Protein AF-A0A661XXZ1-F1 (afdb_monomer)

Nearest PDB structures (foldseek):
  4x8w-assembly1_D  TM=4.629E-01  e=2.782E+00  Drosophila melanogaster
  6w6e-assembly1_I  TM=5.449E-01  e=8.998E+00  Mycobacterium tuberculosis

Solvent-accessible surface area (backbone atoms only — not comparable to full-atom values): 5249 Å² total; per-residue (Å²): 128,93,76,88,77,83,48,72,67,57,52,53,52,52,54,51,47,53,51,35,47,62,54,13,75,82,35,69,68,36,39,58,52,33,51,54,51,51,54,52,50,53,51,50,50,50,51,52,51,48,51,68,71,61,58,70,73,50,60,52,71,48,75,51,66,71,100,68,80,60,99,85,57,93,74,76,72,47,77,47,72,43,66,80,121

Structure (mmCIF, N/CA/C/O backbone):
data_AF-A0A661XXZ1-F1
#
_entry.id   AF-A0A661XXZ1-F1
#
loop_
_atom_site.group_PDB
_atom_site.id
_atom_site.type_symbol
_atom_site.label_atom_id
_atom_site.label_alt_id
_atom_site.label_comp_id
_atom_site.label_asym_id
_atom_site.label_entity_id
_atom_site.label_seq_id
_atom_site.pdbx_PDB_ins_code
_atom_site.Cartn_x
_atom_sit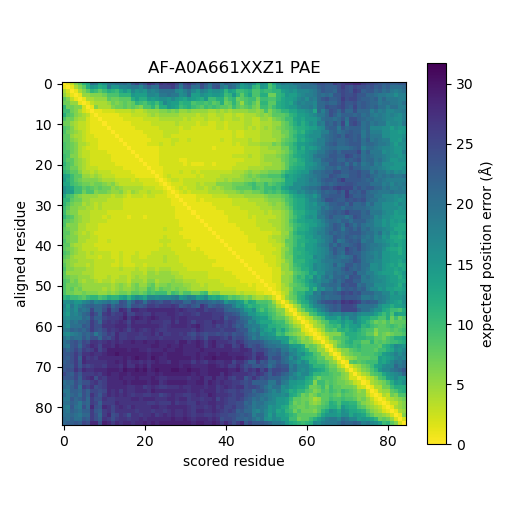e.Cartn_y
_atom_site.Cartn_z
_atom_site.occupancy
_atom_site.B_iso_or_equiv
_atom_site.auth_seq_id
_atom_site.auth_comp_id
_atom_site.auth_asym_id
_atom_site.auth_atom_id
_atom_site.pdbx_PDB_model_num
ATOM 1 N N . MET A 1 1 ? 8.179 6.095 -21.049 1.00 47.84 1 MET A N 1
ATOM 2 C CA . MET A 1 1 ? 8.324 6.727 -19.720 1.00 47.84 1 MET A CA 1
ATOM 3 C C . MET A 1 1 ? 8.176 5.621 -18.679 1.00 47.84 1 MET A C 1
ATOM 5 O O . MET A 1 1 ? 7.624 4.592 -19.046 1.00 47.84 1 MET A O 1
ATOM 9 N N . PRO A 1 2 ? 8.766 5.702 -17.474 1.00 51.69 2 PRO A N 1
ATOM 10 C CA . PRO A 1 2 ? 8.413 4.757 -16.417 1.00 51.69 2 PRO A CA 1
ATOM 11 C C . PRO A 1 2 ? 6.963 5.037 -16.012 1.00 51.69 2 PRO A C 1
ATOM 13 O O . PRO A 1 2 ? 6.671 6.100 -15.469 1.00 51.69 2 PRO A O 1
ATOM 16 N N . ASP A 1 3 ? 6.064 4.121 -16.354 1.00 59.59 3 ASP A N 1
ATOM 17 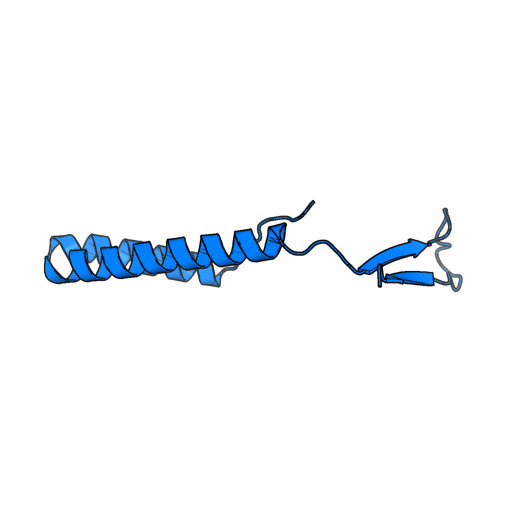C CA . ASP A 1 3 ? 4.658 4.213 -15.976 1.00 59.59 3 ASP A CA 1
ATOM 18 C C . ASP A 1 3 ? 4.486 3.597 -14.582 1.00 59.59 3 ASP A C 1
ATOM 20 O O . ASP A 1 3 ? 5.043 2.537 -14.282 1.00 59.59 3 ASP A O 1
ATOM 24 N N . ILE A 1 4 ? 3.746 4.283 -13.710 1.00 60.53 4 ILE A N 1
ATOM 25 C CA . ILE A 1 4 ? 3.463 3.813 -12.352 1.00 60.53 4 ILE A CA 1
ATOM 26 C C . ILE A 1 4 ? 2.275 2.854 -12.431 1.00 60.53 4 ILE A C 1
ATOM 28 O O . ILE A 1 4 ? 1.135 3.278 -12.614 1.00 60.53 4 ILE A O 1
ATOM 32 N N . TYR A 1 5 ? 2.540 1.558 -12.283 1.00 67.94 5 TYR A N 1
ATOM 33 C CA . TYR A 1 5 ? 1.500 0.534 -12.233 1.00 67.94 5 TYR A CA 1
ATOM 34 C C . TYR A 1 5 ? 1.141 0.229 -10.777 1.00 67.94 5 TYR A C 1
ATOM 36 O O . TYR A 1 5 ? 1.838 -0.528 -10.100 1.00 67.94 5 TYR A O 1
ATOM 44 N N . LEU A 1 6 ? 0.026 0.784 -10.289 1.00 70.25 6 LEU A N 1
ATOM 45 C CA . LEU A 1 6 ? -0.576 0.291 -9.049 1.00 70.25 6 LEU A CA 1
ATOM 46 C C . LEU A 1 6 ? -1.148 -1.104 -9.319 1.00 70.25 6 LEU A C 1
ATOM 48 O O . LEU A 1 6 ? -2.154 -1.263 -10.007 1.00 70.25 6 LEU A O 1
ATOM 52 N N . THR A 1 7 ? -0.480 -2.124 -8.791 1.00 79.25 7 THR A N 1
ATOM 53 C CA . THR A 1 7 ? -0.946 -3.512 -8.896 1.00 79.25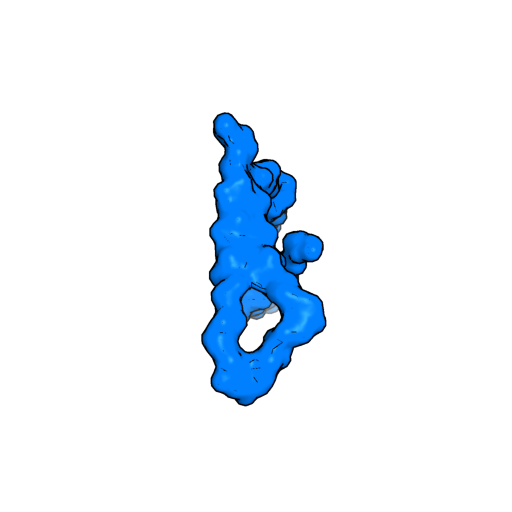 7 THR A CA 1
ATOM 54 C C . THR A 1 7 ? -2.201 -3.697 -8.037 1.00 79.25 7 THR A C 1
ATOM 56 O O . THR A 1 7 ? -2.357 -3.026 -7.018 1.00 79.25 7 THR A O 1
ATOM 59 N N . GLU A 1 8 ? -3.060 -4.665 -8.366 1.00 86.38 8 GLU A N 1
ATOM 60 C CA . GLU A 1 8 ? -4.242 -5.035 -7.562 1.00 86.38 8 GLU A CA 1
ATOM 61 C C . GLU A 1 8 ? -3.921 -5.211 -6.065 1.00 86.38 8 GLU A C 1
ATOM 63 O O . GLU A 1 8 ? -4.704 -4.846 -5.193 1.00 86.38 8 GLU A O 1
ATOM 68 N N . ARG A 1 9 ? -2.711 -5.691 -5.753 1.00 84.06 9 ARG A N 1
ATOM 69 C CA . ARG A 1 9 ? -2.186 -5.819 -4.385 1.00 84.06 9 ARG A CA 1
ATOM 70 C C . ARG A 1 9 ? -2.157 -4.491 -3.625 1.00 84.06 9 ARG A C 1
ATOM 72 O O . ARG A 1 9 ? -2.542 -4.461 -2.461 1.00 84.06 9 ARG A O 1
ATOM 79 N N . ALA A 1 10 ? -1.740 -3.402 -4.273 1.00 85.94 10 ALA A N 1
ATOM 80 C CA . ALA A 1 10 ? -1.720 -2.075 -3.663 1.00 85.94 10 ALA A CA 1
ATOM 81 C C . ALA A 1 10 ? -3.143 -1.591 -3.350 1.00 85.94 10 ALA A C 1
ATOM 83 O O . ALA A 1 10 ? -3.373 -1.001 -2.297 1.00 85.94 10 ALA A O 1
ATOM 84 N N . LEU A 1 11 ? -4.114 -1.915 -4.211 1.00 90.06 11 LEU A N 1
ATOM 85 C CA . LEU A 1 11 ? -5.522 -1.599 -3.971 1.00 90.06 11 LEU A CA 1
ATOM 86 C C . LEU A 1 11 ? -6.068 -2.352 -2.752 1.00 90.06 11 LEU A C 1
ATOM 88 O O . LEU A 1 11 ? -6.680 -1.728 -1.889 1.00 90.06 11 LEU A O 1
ATOM 92 N N . TYR A 1 12 ? -5.797 -3.656 -2.623 1.00 93.06 12 TYR A N 1
ATOM 93 C CA . TYR A 1 12 ? -6.212 -4.427 -1.441 1.00 93.06 12 TYR A CA 1
ATOM 94 C C . TYR A 1 12 ? -5.612 -3.881 -0.139 1.00 93.06 12 TYR A C 1
ATOM 96 O O . TYR A 1 12 ? -6.310 -3.813 0.872 1.00 93.06 12 TYR A O 1
ATOM 104 N N . VAL A 1 13 ? -4.346 -3.448 -0.161 1.00 93.00 13 VAL A N 1
ATOM 105 C CA . VAL A 1 13 ? -3.704 -2.815 1.003 1.00 93.00 13 VAL A CA 1
ATOM 106 C C . VAL A 1 13 ? -4.404 -1.508 1.367 1.00 93.00 13 VAL A C 1
ATOM 108 O O . VAL A 1 13 ? -4.725 -1.309 2.536 1.00 93.00 13 VAL A O 1
ATOM 111 N N . ILE A 1 14 ? -4.705 -0.653 0.384 1.00 93.62 14 ILE A N 1
ATOM 112 C CA . ILE A 1 14 ? -5.441 0.602 0.604 1.00 93.62 14 ILE A CA 1
ATOM 113 C C . ILE A 1 14 ? -6.831 0.322 1.190 1.00 93.62 14 ILE A C 1
ATOM 115 O O . ILE A 1 14 ? -7.213 0.959 2.170 1.00 93.62 14 ILE A O 1
ATOM 119 N N . PHE A 1 15 ? -7.566 -0.659 0.658 1.00 95.50 15 PHE A N 1
ATOM 120 C CA . PHE A 1 15 ? -8.863 -1.066 1.209 1.00 95.50 15 PHE A CA 1
ATOM 121 C C . PHE A 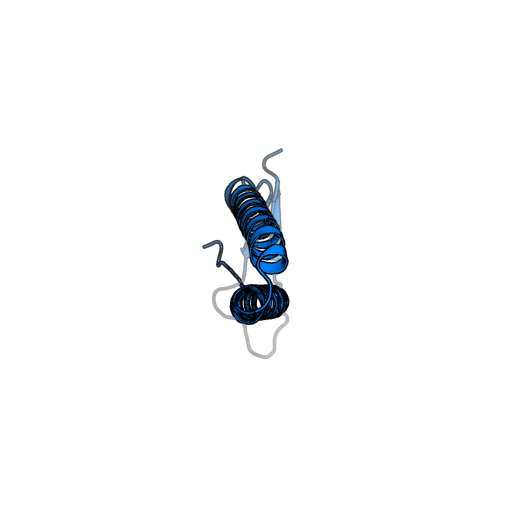1 15 ? -8.760 -1.539 2.662 1.00 95.50 15 PHE A C 1
ATOM 123 O O . PHE A 1 15 ? -9.558 -1.116 3.500 1.00 95.50 15 PHE A O 1
ATOM 130 N N . GLY A 1 16 ? -7.763 -2.369 2.980 1.00 95.62 16 GLY A N 1
ATOM 131 C CA . GLY A 1 16 ? -7.501 -2.797 4.354 1.00 95.62 16 GLY A CA 1
ATOM 132 C C . GLY A 1 16 ? -7.203 -1.614 5.275 1.00 95.62 16 GLY A C 1
ATOM 133 O O . GLY A 1 16 ? -7.737 -1.536 6.378 1.00 95.62 16 GLY A O 1
ATOM 134 N N . LEU A 1 17 ? -6.421 -0.647 4.795 1.00 96.00 17 LEU A N 1
ATOM 135 C CA . LEU A 1 17 ? -6.077 0.564 5.533 1.00 96.00 17 LEU A CA 1
ATOM 136 C C . LEU A 1 17 ? -7.319 1.408 5.857 1.00 96.00 17 LEU A C 1
ATOM 138 O O . LEU A 1 17 ? -7.518 1.810 7.002 1.00 96.00 17 LEU A O 1
ATOM 142 N N . VAL A 1 18 ? -8.188 1.619 4.863 1.00 95.88 18 VAL A N 1
ATOM 143 C CA . VAL A 1 18 ? -9.472 2.316 5.033 1.00 95.88 18 VAL A CA 1
ATOM 144 C C . VAL A 1 18 ? -10.340 1.595 6.065 1.00 95.88 18 VAL A C 1
ATOM 146 O O . VAL A 1 18 ? -10.878 2.232 6.969 1.00 95.88 18 VAL A O 1
ATOM 149 N N . PHE A 1 19 ? -10.432 0.267 5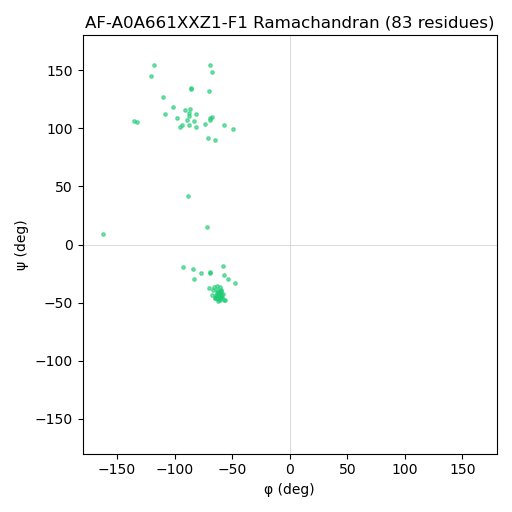.987 1.00 96.31 19 PHE A N 1
ATOM 150 C CA . PHE A 1 19 ? -11.203 -0.533 6.939 1.00 96.31 19 PHE A CA 1
ATOM 151 C C . PHE A 1 19 ? -10.670 -0.425 8.380 1.00 96.31 19 PHE A C 1
ATOM 153 O O . PHE A 1 19 ? -11.453 -0.268 9.321 1.00 96.31 19 PHE A O 1
ATOM 160 N N . VAL A 1 20 ? -9.346 -0.448 8.565 1.00 95.44 20 VAL A N 1
ATOM 161 C CA . VAL A 1 20 ? -8.706 -0.258 9.880 1.00 95.44 20 VAL A CA 1
ATOM 162 C C . VAL A 1 20 ? -9.031 1.121 10.458 1.00 95.44 20 VAL A C 1
ATOM 164 O O . VAL A 1 20 ? -9.350 1.225 11.639 1.00 95.44 20 VAL A O 1
ATOM 167 N N . PHE A 1 21 ? -9.037 2.177 9.642 1.00 94.69 21 PHE A N 1
ATOM 168 C CA . PHE A 1 21 ? -9.405 3.513 10.122 1.00 94.69 21 PHE A CA 1
ATOM 169 C C . PHE A 1 21 ? -10.895 3.649 10.458 1.00 94.69 21 PHE A C 1
ATOM 171 O O . PHE A 1 21 ? -11.227 4.275 11.464 1.00 94.69 21 PHE A O 1
ATOM 178 N N . ILE A 1 22 ? -11.789 3.027 9.682 1.00 95.62 22 ILE A N 1
ATOM 179 C CA . ILE A 1 22 ? -13.232 3.006 9.982 1.00 95.62 22 ILE A CA 1
ATOM 180 C C . ILE A 1 22 ? -13.487 2.297 11.317 1.00 95.62 22 ILE A C 1
ATOM 182 O O . ILE A 1 22 ? -14.177 2.824 12.188 1.00 95.62 22 ILE A O 1
ATOM 186 N N . THR A 1 23 ? -12.900 1.115 11.505 1.00 94.62 23 THR A N 1
ATOM 187 C CA . THR A 1 23 ? -13.029 0.346 12.756 1.00 94.62 23 THR A CA 1
ATOM 188 C C . THR A 1 23 ? -12.301 1.011 13.929 1.00 94.62 23 THR A C 1
ATOM 190 O O . THR A 1 23 ? -12.722 0.865 15.079 1.00 94.62 23 THR A O 1
ATOM 193 N N . GLY A 1 24 ? -11.282 1.826 13.644 1.00 92.38 24 GLY A N 1
ATOM 194 C CA . GLY A 1 24 ? -10.604 2.704 14.596 1.00 92.38 24 GLY A CA 1
ATOM 195 C C . GLY A 1 24 ? -11.511 3.694 15.313 1.00 92.38 24 GLY A C 1
ATOM 196 O O . GLY A 1 24 ? -11.233 4.033 16.460 1.00 92.38 24 GLY A O 1
ATOM 197 N N . PHE A 1 25 ? -12.638 4.080 14.711 1.00 88.56 25 PHE A N 1
ATOM 198 C CA . PHE A 1 25 ? -13.629 4.916 15.388 1.00 88.56 25 PHE A CA 1
ATOM 199 C C . PHE A 1 25 ? -14.247 4.222 16.614 1.00 88.56 25 PHE A C 1
ATOM 201 O O . PHE A 1 25 ? -14.508 4.867 17.625 1.00 88.56 25 PHE A O 1
ATOM 208 N N . ALA A 1 26 ? -14.449 2.902 16.544 1.00 92.38 26 ALA A N 1
ATOM 209 C CA . ALA A 1 26 ? -14.961 2.112 17.663 1.00 92.38 26 ALA A CA 1
ATOM 210 C C . ALA A 1 26 ? -13.857 1.717 18.658 1.00 92.38 26 ALA A C 1
ATOM 212 O O . ALA A 1 26 ? -14.121 1.582 19.852 1.00 92.38 26 ALA A O 1
ATOM 213 N N . PHE A 1 27 ? -12.616 1.549 18.186 1.00 91.69 27 PHE A N 1
ATOM 214 C CA . PHE A 1 27 ? -11.483 1.139 19.014 1.00 91.69 27 PHE A CA 1
ATOM 215 C C . PHE A 1 27 ? -10.262 2.028 18.765 1.00 91.69 27 PHE A C 1
ATOM 217 O O . PHE A 1 27 ? -9.530 1.838 17.796 1.00 91.69 27 PHE A O 1
ATOM 224 N N . ASN A 1 28 ? -9.959 2.926 19.707 1.00 89.81 28 ASN A N 1
ATOM 225 C CA . ASN A 1 28 ? -8.820 3.852 19.603 1.00 89.81 28 ASN A CA 1
ATOM 226 C C . ASN A 1 28 ? -7.466 3.166 19.327 1.00 89.81 28 ASN A C 1
ATOM 228 O O . ASN A 1 28 ? -6.607 3.744 18.665 1.00 89.81 28 ASN A O 1
ATOM 232 N N . VAL A 1 29 ? -7.265 1.922 19.782 1.00 93.00 29 VAL A N 1
ATOM 233 C CA . VAL A 1 29 ? -6.035 1.150 19.512 1.00 93.00 29 VAL A CA 1
ATOM 234 C C . VAL A 1 29 ? -5.820 0.928 18.008 1.00 93.00 29 VAL A C 1
ATOM 236 O O . VAL A 1 29 ? -4.689 1.005 17.530 1.00 93.00 29 VAL A O 1
ATOM 239 N N . LEU A 1 30 ? -6.894 0.715 17.241 1.00 93.12 30 LEU A N 1
ATOM 240 C CA . LEU A 1 30 ? -6.820 0.500 15.793 1.00 93.12 30 LEU A CA 1
ATOM 241 C C . LEU A 1 30 ? -6.409 1.769 15.037 1.00 93.12 30 LEU A C 1
ATOM 243 O O . LEU A 1 30 ? -5.824 1.656 13.966 1.00 93.12 30 LEU A O 1
ATOM 247 N N . ILE A 1 31 ? -6.626 2.965 15.598 1.00 93.12 31 ILE A N 1
ATOM 248 C CA . ILE A 1 31 ? -6.131 4.216 15.002 1.00 93.12 31 ILE A CA 1
ATOM 249 C C . ILE A 1 31 ? -4.602 4.231 15.010 1.00 93.12 31 ILE A C 1
ATOM 251 O O . ILE A 1 31 ? -3.985 4.523 13.987 1.00 93.12 31 ILE A O 1
ATOM 255 N N . VAL A 1 32 ? -3.987 3.868 16.139 1.00 94.56 32 VAL A N 1
ATOM 256 C CA . VAL A 1 32 ? -2.521 3.813 16.269 1.00 94.56 32 VAL A CA 1
ATOM 257 C C . VAL A 1 32 ? -1.941 2.757 15.327 1.00 94.56 32 VAL A C 1
ATOM 259 O O . VAL A 1 32 ? -0.973 3.022 14.615 1.00 94.56 32 VAL A O 1
ATOM 262 N N . VAL A 1 33 ? -2.569 1.579 15.256 1.00 95.12 33 VAL A N 1
ATOM 263 C CA . VAL A 1 33 ? -2.178 0.523 14.308 1.00 95.12 33 VAL A CA 1
ATOM 264 C C . VAL A 1 33 ? -2.308 1.010 12.861 1.00 95.12 33 VAL A C 1
ATOM 266 O O . VAL A 1 33 ? -1.375 0.851 12.076 1.00 95.12 33 VAL A O 1
ATOM 269 N N . GLY A 1 34 ? -3.420 1.664 12.518 1.00 94.69 34 GLY A N 1
ATOM 270 C CA . GLY A 1 34 ? -3.664 2.230 11.192 1.00 94.69 34 GLY A CA 1
ATOM 271 C C . GLY A 1 34 ? -2.629 3.281 10.793 1.00 94.69 34 GLY A C 1
ATOM 272 O O . GLY A 1 34 ? -2.156 3.272 9.659 1.00 94.69 34 GLY A O 1
ATOM 273 N N . GLN A 1 35 ? -2.208 4.143 11.723 1.00 95.25 35 GLN A N 1
ATOM 274 C CA . GLN A 1 35 ? -1.146 5.129 11.489 1.00 95.25 35 GLN A CA 1
ATOM 275 C C . GLN A 1 35 ? 0.201 4.468 11.182 1.00 95.25 35 GLN A C 1
ATOM 277 O O . GLN A 1 35 ? 0.875 4.871 10.233 1.00 95.25 35 GLN A O 1
ATOM 282 N N . ILE A 1 36 ? 0.580 3.432 11.938 1.00 96.75 36 ILE A N 1
ATOM 283 C CA . ILE A 1 36 ? 1.817 2.675 11.689 1.00 96.75 36 ILE A CA 1
ATOM 284 C C . ILE A 1 36 ? 1.754 1.996 10.315 1.00 96.75 36 ILE A C 1
ATOM 286 O O . ILE A 1 36 ? 2.703 2.100 9.532 1.00 96.75 36 ILE A O 1
ATOM 290 N N . MET A 1 37 ? 0.626 1.355 9.987 1.00 94.88 37 MET A N 1
ATOM 291 C CA . MET A 1 37 ? 0.425 0.730 8.676 1.00 94.88 37 MET A CA 1
ATOM 292 C C . MET A 1 37 ? 0.508 1.761 7.544 1.00 94.88 37 MET A C 1
ATOM 294 O O . MET A 1 37 ? 1.226 1.528 6.571 1.00 94.88 37 MET A O 1
ATOM 298 N N . LEU A 1 38 ? -0.145 2.919 7.682 1.00 96.12 38 LEU A N 1
ATOM 299 C CA . LEU A 1 38 ? -0.099 4.005 6.697 1.00 96.12 38 LEU A CA 1
ATOM 300 C C . LEU A 1 38 ? 1.337 4.469 6.443 1.00 96.12 38 LEU A C 1
ATOM 302 O O . LEU A 1 38 ? 1.764 4.589 5.296 1.00 96.12 38 LEU A O 1
ATOM 306 N N . LEU A 1 39 ? 2.090 4.705 7.517 1.00 97.12 39 LEU A N 1
ATOM 307 C CA . LEU A 1 39 ? 3.455 5.211 7.433 1.00 97.12 39 LEU A CA 1
ATOM 308 C C . LEU A 1 39 ? 4.389 4.183 6.779 1.00 97.12 39 LEU A C 1
ATOM 310 O O . LEU A 1 39 ? 5.205 4.542 5.930 1.00 97.12 39 LEU A O 1
ATOM 314 N N . SER A 1 40 ? 4.208 2.897 7.095 1.00 95.31 40 SER A N 1
ATOM 315 C CA . SER A 1 40 ? 4.935 1.804 6.440 1.00 95.31 40 SER A CA 1
ATOM 316 C C . SER A 1 40 ? 4.620 1.696 4.942 1.00 95.31 40 SER A C 1
ATOM 318 O O . SER A 1 40 ? 5.527 1.496 4.136 1.00 95.31 40 SER A O 1
ATOM 320 N N . PHE A 1 41 ? 3.357 1.898 4.553 1.00 93.69 41 PHE A N 1
ATOM 321 C CA . PHE A 1 41 ? 2.930 1.853 3.156 1.00 93.69 41 PHE A CA 1
ATOM 322 C C . PHE A 1 41 ? 3.508 3.017 2.343 1.00 93.69 41 PHE A C 1
ATOM 324 O O . PHE A 1 41 ? 4.020 2.810 1.244 1.00 93.69 41 PHE A O 1
ATOM 331 N N . ILE A 1 42 ? 3.500 4.230 2.904 1.00 94.69 42 ILE A N 1
ATOM 332 C CA . ILE A 1 42 ? 4.130 5.402 2.279 1.00 94.69 42 ILE A CA 1
ATOM 333 C C . ILE A 1 42 ? 5.632 5.168 2.101 1.00 94.69 42 ILE A C 1
ATOM 335 O O . ILE A 1 42 ? 6.169 5.440 1.029 1.00 94.69 42 ILE A O 1
ATOM 339 N N . LEU A 1 43 ? 6.312 4.632 3.119 1.00 95.00 43 LEU A N 1
ATOM 340 C CA . LEU A 1 43 ? 7.738 4.325 3.026 1.00 95.00 43 LEU A CA 1
ATOM 341 C C . LEU A 1 43 ? 8.024 3.310 1.909 1.00 95.00 43 LEU A C 1
ATOM 343 O O . LEU A 1 43 ? 8.950 3.512 1.127 1.00 95.00 43 LEU A O 1
ATOM 347 N N . ALA A 1 44 ? 7.209 2.259 1.799 1.00 91.12 44 ALA A N 1
ATOM 348 C CA . ALA A 1 44 ? 7.327 1.272 0.730 1.00 91.12 44 ALA A CA 1
ATOM 349 C C . ALA A 1 44 ? 7.139 1.903 -0.661 1.00 91.12 44 ALA A C 1
ATOM 351 O O . ALA A 1 44 ? 7.962 1.666 -1.543 1.00 91.12 44 ALA A O 1
ATOM 352 N N . LEU A 1 45 ? 6.130 2.766 -0.836 1.00 89.38 45 LEU A N 1
ATOM 353 C CA . LEU A 1 45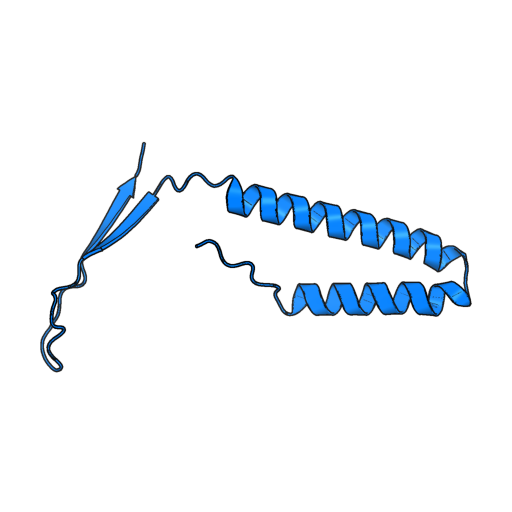 ? 5.920 3.513 -2.083 1.00 89.38 45 LEU A CA 1
ATOM 354 C C . LEU A 1 45 ? 7.114 4.406 -2.426 1.00 89.38 45 LEU A C 1
ATOM 356 O O . LEU A 1 45 ? 7.543 4.450 -3.576 1.00 89.38 45 LEU A O 1
ATOM 360 N N . VAL A 1 46 ? 7.678 5.107 -1.442 1.00 90.81 46 VAL A N 1
ATOM 361 C CA . VAL A 1 46 ? 8.866 5.945 -1.653 1.00 90.81 46 VAL A CA 1
ATOM 362 C C . VAL A 1 46 ? 10.060 5.097 -2.081 1.00 90.81 46 VAL A C 1
ATOM 364 O O . VAL A 1 46 ? 10.792 5.504 -2.979 1.00 90.81 46 VAL A O 1
ATOM 367 N N . ILE A 1 47 ? 10.255 3.919 -1.484 1.00 89.88 47 ILE A N 1
ATOM 368 C CA . ILE A 1 47 ? 11.318 2.988 -1.882 1.00 89.88 47 ILE A CA 1
ATOM 369 C C . ILE A 1 47 ? 11.092 2.489 -3.313 1.00 89.88 47 ILE A C 1
ATOM 371 O O . ILE A 1 47 ? 12.034 2.502 -4.102 1.00 89.88 47 ILE A O 1
ATOM 375 N N . GLU A 1 48 ? 9.868 2.097 -3.670 1.00 85.88 48 GLU A N 1
ATOM 376 C CA . GLU A 1 48 ? 9.528 1.656 -5.028 1.00 85.88 48 GLU A CA 1
ATOM 377 C C . GLU A 1 48 ? 9.771 2.752 -6.063 1.00 85.88 48 GLU A C 1
ATOM 379 O O . GLU A 1 48 ? 10.428 2.509 -7.073 1.00 85.88 48 GLU A O 1
ATOM 384 N N . LEU A 1 49 ? 9.295 3.971 -5.801 1.00 85.00 49 LEU A N 1
ATOM 385 C CA . LEU A 1 49 ? 9.509 5.112 -6.687 1.00 85.00 49 LEU A CA 1
ATOM 386 C C . LEU A 1 49 ? 10.996 5.456 -6.769 1.00 85.00 49 LEU A C 1
ATOM 388 O O . LEU A 1 49 ? 11.526 5.637 -7.863 1.00 85.00 49 LEU A O 1
ATOM 392 N N . SER A 1 50 ? 11.689 5.490 -5.631 1.00 84.06 50 SER A N 1
ATOM 393 C CA . SER A 1 50 ? 13.131 5.715 -5.591 1.00 84.06 50 SER A CA 1
ATOM 394 C C . SER A 1 50 ? 13.853 4.676 -6.439 1.00 84.06 50 SER A C 1
ATOM 396 O O . SER A 1 50 ? 14.634 5.058 -7.296 1.00 84.06 50 SER A O 1
ATOM 398 N N . LEU A 1 51 ? 13.540 3.384 -6.316 1.00 81.88 51 LEU A N 1
ATOM 399 C CA . LEU A 1 51 ? 14.129 2.335 -7.148 1.00 81.88 51 LEU A CA 1
ATOM 400 C C . LEU A 1 51 ? 13.786 2.520 -8.635 1.00 81.88 51 LEU A C 1
ATOM 402 O O . LEU A 1 51 ? 14.678 2.466 -9.481 1.00 81.88 51 LEU A O 1
ATOM 406 N N . LEU A 1 52 ? 12.519 2.793 -8.952 1.00 80.19 52 LEU A N 1
ATOM 407 C CA . LEU A 1 52 ? 12.032 2.967 -10.322 1.00 80.19 52 LEU A CA 1
ATOM 408 C C . LEU A 1 52 ? 12.734 4.125 -11.046 1.00 80.19 52 LEU A C 1
ATOM 410 O O . LEU A 1 52 ? 13.066 4.003 -12.226 1.00 80.19 52 LEU A O 1
ATOM 414 N N . TYR A 1 53 ? 12.983 5.231 -10.341 1.00 75.69 53 TYR A N 1
ATOM 415 C CA . TYR A 1 53 ? 13.651 6.413 -10.890 1.00 75.69 53 TYR A CA 1
ATOM 416 C C . TYR A 1 53 ? 15.177 6.410 -10.684 1.00 75.69 53 TYR A C 1
ATOM 418 O O . TYR A 1 53 ? 15.884 7.107 -11.411 1.00 75.69 53 TYR A O 1
ATOM 426 N N . SER A 1 54 ? 15.702 5.617 -9.744 1.00 69.94 54 SER A N 1
ATOM 427 C CA . SER A 1 54 ? 17.140 5.496 -9.454 1.00 69.94 54 SER A CA 1
ATOM 428 C C . SER A 1 54 ? 17.849 4.497 -10.369 1.00 69.94 54 SER A C 1
ATOM 430 O O . SER A 1 54 ? 19.059 4.624 -10.573 1.00 69.94 54 SER A O 1
ATOM 432 N N . ILE A 1 55 ? 17.132 3.550 -10.999 1.00 59.41 55 ILE A N 1
ATOM 433 C CA . ILE A 1 55 ? 17.713 2.706 -12.054 1.00 59.41 55 ILE A CA 1
ATOM 434 C C . ILE A 1 55 ? 18.090 3.599 -13.249 1.00 59.41 55 ILE A C 1
ATOM 436 O O . ILE A 1 55 ? 17.327 3.807 -14.197 1.00 59.41 55 ILE A O 1
ATOM 440 N N . ARG A 1 56 ? 19.328 4.105 -13.234 1.00 55.56 56 ARG A N 1
ATOM 441 C CA . ARG A 1 56 ? 20.051 4.517 -14.437 1.00 55.56 56 ARG A CA 1
ATOM 442 C C . ARG A 1 56 ? 20.091 3.288 -15.327 1.00 55.56 56 ARG A C 1
ATOM 444 O O . ARG A 1 56 ? 20.844 2.377 -15.019 1.00 55.56 56 ARG A O 1
ATOM 451 N N . LYS A 1 57 ? 19.248 3.230 -16.363 1.00 57.78 57 LYS A N 1
ATOM 452 C CA . LYS A 1 57 ? 19.174 2.112 -17.318 1.00 57.78 57 LYS A CA 1
ATOM 453 C C . LYS A 1 57 ? 20.593 1.772 -17.816 1.00 57.78 57 LYS A C 1
ATOM 455 O O . LYS A 1 57 ? 21.071 2.475 -18.704 1.00 57.78 57 LYS A O 1
ATOM 460 N N . PRO A 1 58 ? 21.276 0.737 -17.286 1.00 53.19 58 PRO A N 1
ATOM 461 C CA . PRO A 1 58 ? 22.627 0.402 -17.730 1.00 53.19 58 PRO A CA 1
ATOM 462 C C . PRO A 1 58 ? 22.561 -0.320 -19.073 1.00 53.19 58 PRO A C 1
ATOM 464 O O . PRO A 1 58 ? 23.493 -0.267 -19.860 1.00 53.19 58 PRO A O 1
ATOM 467 N N . PHE A 1 59 ? 21.423 -0.956 -19.347 1.00 52.97 59 PHE A N 1
ATOM 468 C CA . PHE A 1 59 ? 21.134 -1.653 -20.579 1.00 52.97 59 PHE A CA 1
ATOM 469 C C . PHE A 1 59 ? 20.112 -0.857 -21.379 1.00 52.97 59 PHE A C 1
ATOM 471 O O . PHE A 1 59 ? 18.946 -0.723 -20.995 1.00 52.97 59 PHE A O 1
ATOM 478 N N . ARG A 1 60 ? 20.564 -0.317 -22.508 1.00 53.31 60 ARG A N 1
ATOM 479 C CA . ARG A 1 60 ? 19.692 0.223 -23.545 1.00 53.31 60 ARG A CA 1
ATOM 480 C C . ARG A 1 60 ? 19.471 -0.903 -24.548 1.00 53.31 60 ARG A C 1
ATOM 482 O O . ARG A 1 60 ? 20.367 -1.237 -25.316 1.00 53.31 60 ARG A O 1
ATOM 489 N N . ALA A 1 61 ? 18.304 -1.534 -24.474 1.00 52.75 61 ALA A N 1
ATOM 490 C CA . ALA A 1 61 ? 17.860 -2.485 -25.481 1.00 52.75 61 ALA A CA 1
ATOM 491 C C . ALA A 1 61 ? 17.064 -1.717 -26.537 1.00 52.75 61 ALA A C 1
ATOM 493 O O . ALA A 1 61 ? 16.027 -1.127 -26.231 1.00 52.75 61 ALA A O 1
ATOM 494 N N . GLU A 1 62 ? 17.574 -1.687 -27.760 1.00 54.81 62 GLU A N 1
ATOM 495 C CA . GLU A 1 62 ? 16.889 -1.113 -28.911 1.00 54.81 62 GLU A CA 1
ATOM 496 C C . GLU A 1 62 ? 16.484 -2.256 -29.841 1.00 54.81 62 GLU A C 1
ATOM 498 O O . GLU A 1 62 ? 17.298 -3.115 -30.194 1.00 54.81 62 GLU A O 1
ATOM 503 N N . ARG A 1 63 ? 15.196 -2.304 -30.191 1.00 51.44 63 ARG A N 1
ATOM 504 C CA . ARG A 1 63 ? 14.687 -3.252 -31.179 1.00 51.44 63 ARG A CA 1
ATOM 505 C C . ARG A 1 63 ? 14.840 -2.603 -32.542 1.00 51.44 63 ARG A C 1
ATOM 507 O O . ARG A 1 63 ? 14.118 -1.660 -32.851 1.00 51.44 63 ARG A O 1
ATOM 514 N N . ILE A 1 64 ? 15.746 -3.137 -33.346 1.00 60.91 64 ILE A N 1
ATOM 515 C CA . ILE A 1 64 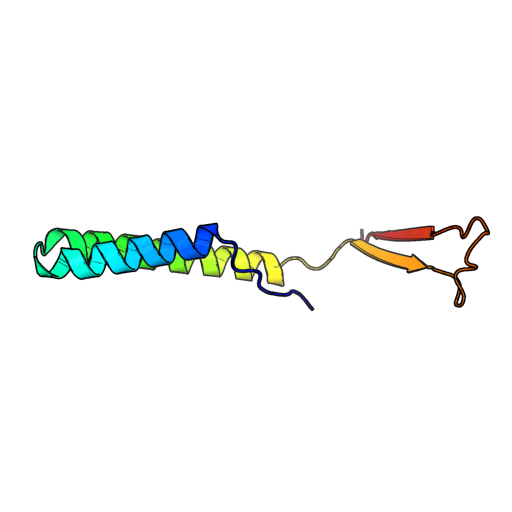? 15.850 -2.750 -34.747 1.00 60.91 64 ILE A CA 1
ATOM 516 C C . ILE A 1 64 ? 14.875 -3.654 -35.501 1.00 60.91 64 ILE A C 1
ATOM 518 O O . ILE A 1 64 ? 15.021 -4.877 -35.507 1.00 60.91 64 ILE A O 1
ATOM 522 N N . THR A 1 65 ? 13.828 -3.049 -36.055 1.00 59.53 65 THR A N 1
ATOM 523 C CA . THR A 1 65 ? 12.876 -3.707 -36.952 1.00 59.53 65 THR A CA 1
ATOM 524 C C . THR A 1 65 ? 12.898 -2.962 -38.276 1.00 59.53 65 THR A C 1
ATOM 526 O O . THR A 1 65 ? 13.082 -1.746 -38.289 1.00 59.53 65 THR A O 1
ATOM 529 N N . GLU A 1 66 ? 12.730 -3.676 -39.380 1.00 58.03 66 GLU A N 1
ATOM 530 C CA . GLU A 1 66 ? 12.604 -3.043 -40.691 1.00 58.03 66 GLU A CA 1
ATOM 531 C C . GLU A 1 66 ? 11.293 -2.243 -40.777 1.00 58.03 66 GLU A C 1
ATOM 533 O O . GLU A 1 66 ? 10.290 -2.618 -40.162 1.00 58.03 66 GLU A O 1
ATOM 538 N N . ASP A 1 67 ? 11.302 -1.145 -41.542 1.00 55.50 67 ASP A N 1
ATOM 539 C CA . ASP A 1 67 ? 10.196 -0.172 -41.660 1.00 55.50 67 ASP A CA 1
ATOM 540 C C . ASP A 1 67 ? 8.867 -0.793 -42.136 1.00 55.50 67 ASP A C 1
ATOM 542 O O . ASP A 1 67 ? 7.792 -0.217 -41.958 1.00 55.50 67 ASP A O 1
ATOM 546 N N . LYS A 1 68 ? 8.916 -1.986 -42.742 1.00 54.59 68 LYS A N 1
ATOM 547 C CA . LYS A 1 68 ? 7.745 -2.764 -43.152 1.00 54.59 68 LYS A CA 1
ATOM 548 C C . LYS A 1 68 ? 7.920 -4.225 -42.766 1.00 54.59 68 LYS A C 1
ATOM 550 O O . LYS A 1 68 ? 8.631 -4.968 -43.428 1.00 54.59 68 LYS A O 1
ATOM 555 N N . LEU A 1 69 ? 7.198 -4.647 -41.734 1.00 57.97 69 LEU A N 1
ATOM 556 C CA . LEU A 1 69 ? 7.008 -6.061 -41.429 1.00 57.97 69 LEU A CA 1
ATOM 557 C C . LEU A 1 69 ? 6.129 -6.672 -42.531 1.00 57.97 69 LEU A C 1
ATOM 559 O O . LEU A 1 69 ? 4.942 -6.357 -42.629 1.00 57.97 69 LEU A O 1
ATOM 563 N N . SER A 1 70 ? 6.715 -7.502 -43.394 1.00 58.06 70 SER A N 1
ATOM 564 C CA . SER A 1 70 ? 5.960 -8.238 -44.414 1.00 58.06 70 SER A CA 1
ATOM 565 C C . SER A 1 70 ? 5.095 -9.316 -43.749 1.00 58.06 70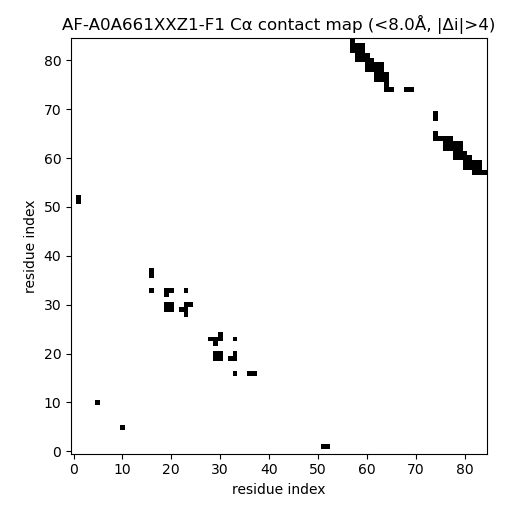 SER A C 1
ATOM 567 O O . SER A 1 70 ? 5.595 -10.084 -42.927 1.00 58.06 70 SER A O 1
ATOM 569 N N . ASN A 1 71 ? 3.808 -9.396 -44.110 1.00 58.16 71 ASN A N 1
ATOM 570 C CA . ASN A 1 71 ? 2.783 -10.260 -43.490 1.00 58.16 71 ASN A CA 1
ATOM 571 C C . ASN A 1 71 ? 2.925 -11.772 -43.786 1.00 58.16 71 ASN A C 1
ATOM 573 O O . ASN A 1 71 ? 1.983 -12.532 -43.571 1.00 58.16 71 ASN A O 1
ATOM 577 N N . GLY A 1 72 ? 4.075 -12.226 -44.282 1.00 60.94 72 GLY A N 1
ATOM 578 C CA . GLY A 1 72 ? 4.304 -13.639 -44.595 1.00 60.94 72 GLY A CA 1
ATOM 579 C C . GLY A 1 72 ? 5.767 -14.044 -44.738 1.00 60.94 72 GLY A C 1
ATOM 580 O O . GLY A 1 72 ? 6.020 -15.163 -45.171 1.00 60.94 72 GLY A O 1
ATOM 581 N N . ASP A 1 73 ? 6.710 -13.165 -44.388 1.00 63.09 73 ASP A N 1
ATOM 582 C CA . ASP A 1 73 ? 8.148 -13.413 -44.525 1.00 63.09 73 ASP A CA 1
ATOM 583 C C . ASP A 1 73 ? 8.846 -13.400 -43.157 1.00 63.09 73 ASP A C 1
ATOM 585 O O . ASP A 1 73 ? 8.366 -12.777 -42.201 1.00 63.09 73 ASP A O 1
ATOM 589 N N . PHE A 1 74 ? 9.981 -14.094 -43.042 1.00 54.88 74 PHE A N 1
ATOM 590 C CA . PHE A 1 74 ? 10.766 -14.119 -41.804 1.00 54.88 74 PHE A CA 1
ATOM 591 C C . PHE A 1 74 ? 11.446 -12.761 -41.574 1.00 54.88 74 PHE A C 1
ATOM 593 O O . PHE A 1 74 ? 12.567 -12.527 -42.013 1.00 54.88 74 PHE A O 1
ATOM 600 N N . ASN A 1 75 ? 10.784 -11.864 -40.843 1.00 63.50 75 ASN A N 1
ATOM 601 C CA . ASN A 1 75 ? 11.375 -10.583 -40.458 1.00 63.50 75 ASN A CA 1
ATOM 602 C C . ASN A 1 75 ? 12.285 -10.775 -39.232 1.00 63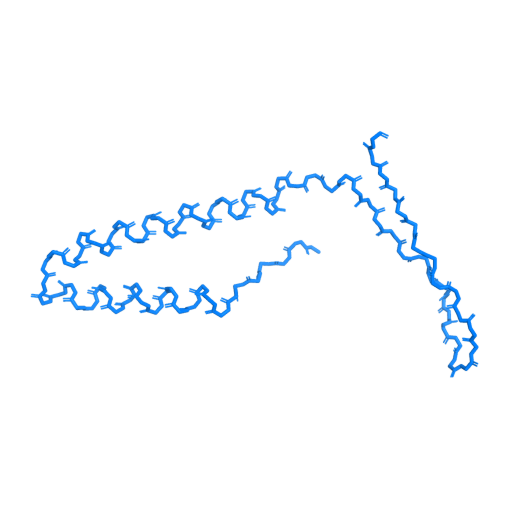.50 75 ASN A C 1
ATOM 604 O O . ASN A 1 75 ? 11.814 -11.073 -38.128 1.00 63.50 75 ASN A O 1
ATOM 608 N N . MET A 1 76 ? 13.596 -10.607 -39.408 1.00 54.47 76 MET A N 1
ATOM 609 C CA . MET A 1 76 ? 14.577 -10.783 -38.336 1.00 54.47 76 MET A CA 1
ATOM 610 C C . MET A 1 76 ? 14.515 -9.602 -37.356 1.00 54.47 76 MET A C 1
ATOM 612 O O . MET A 1 76 ? 15.003 -8.511 -37.634 1.00 54.47 76 MET A O 1
ATOM 616 N N . ALA A 1 77 ? 13.912 -9.807 -36.184 1.00 58.00 77 ALA A N 1
ATOM 617 C CA . ALA A 1 77 ? 13.917 -8.812 -35.115 1.00 58.00 77 ALA A CA 1
ATOM 618 C C . ALA A 1 77 ? 15.244 -8.888 -34.345 1.00 58.00 77 ALA A C 1
ATOM 620 O O . ALA A 1 77 ? 15.437 -9.768 -33.505 1.00 58.00 77 ALA A O 1
ATOM 621 N N . ILE A 1 78 ? 16.163 -7.964 -34.626 1.00 63.69 78 ILE A N 1
ATOM 622 C CA . ILE A 1 78 ? 17.464 -7.915 -33.954 1.00 63.69 78 ILE A CA 1
ATOM 623 C C . ILE A 1 78 ? 17.317 -7.094 -32.669 1.00 63.69 78 ILE A C 1
ATOM 625 O O . ILE A 1 78 ? 17.020 -5.897 -32.691 1.00 63.69 78 ILE A O 1
ATOM 629 N N . LEU A 1 79 ? 17.526 -7.750 -31.527 1.00 53.50 79 LEU A N 1
ATOM 630 C CA . LEU A 1 79 ? 17.596 -7.101 -30.220 1.00 53.50 79 LEU A CA 1
ATOM 631 C C . LEU A 1 79 ? 19.037 -6.653 -29.974 1.00 53.50 79 LEU A C 1
ATOM 633 O O . LEU A 1 79 ? 19.900 -7.468 -29.645 1.00 53.50 79 LEU A O 1
ATOM 637 N N . LYS A 1 80 ? 19.310 -5.355 -30.133 1.00 56.44 80 LYS A N 1
ATOM 638 C CA . LYS A 1 80 ? 20.621 -4.789 -29.808 1.00 56.44 80 LYS A CA 1
ATOM 639 C C . LYS A 1 80 ? 20.619 -4.364 -28.347 1.00 56.44 80 LYS A C 1
ATOM 641 O O . LYS A 1 80 ? 19.980 -3.384 -27.972 1.00 56.44 80 LYS A O 1
ATOM 646 N N . ILE A 1 81 ? 21.324 -5.127 -27.521 1.00 56.31 81 ILE A N 1
ATOM 647 C CA . ILE A 1 81 ? 21.484 -4.852 -26.095 1.00 56.31 81 ILE A CA 1
ATOM 648 C C . ILE A 1 81 ? 22.834 -4.156 -25.912 1.00 56.31 81 ILE A C 1
ATOM 650 O O . ILE A 1 81 ? 23.880 -4.782 -26.058 1.00 56.31 81 ILE A O 1
ATOM 654 N N . THR A 1 82 ? 22.823 -2.860 -25.606 1.00 55.91 82 THR A N 1
ATOM 655 C CA . THR A 1 82 ? 24.036 -2.119 -25.237 1.00 55.91 82 THR A CA 1
ATOM 656 C C . THR A 1 82 ? 24.079 -1.947 -23.727 1.00 55.91 82 THR A C 1
ATOM 658 O O . THR A 1 82 ? 23.191 -1.322 -23.150 1.00 55.91 82 THR A O 1
ATOM 661 N N . SER A 1 83 ? 25.121 -2.504 -23.109 1.00 45.78 83 SER A N 1
ATOM 662 C CA . SER A 1 83 ? 25.502 -2.250 -21.720 1.00 45.78 83 SER A CA 1
ATOM 663 C C . SER A 1 83 ? 26.393 -1.012 -21.654 1.00 45.78 83 SER A C 1
ATOM 665 O O . SER A 1 83 ? 27.330 -0.904 -22.439 1.00 45.78 83 SER A O 1
ATOM 667 N N . ALA A 1 84 ? 26.136 -0.100 -20.724 1.00 57.34 84 ALA A N 1
ATOM 668 C CA . ALA A 1 84 ? 26.997 1.040 -20.409 1.00 57.34 84 ALA A CA 1
ATOM 669 C C . ALA A 1 84 ? 28.055 0.678 -19.343 1.00 57.34 84 ALA A C 1
ATOM 671 O O . ALA A 1 84 ? 28.262 1.449 -18.406 1.00 57.34 84 ALA A O 1
ATOM 672 N N . TYR A 1 85 ? 28.656 -0.512 -19.459 1.00 44.91 85 TYR A N 1
ATOM 673 C CA . TYR A 1 85 ? 29.750 -0.973 -18.596 1.00 44.91 85 TYR A CA 1
ATOM 674 C C . TYR A 1 85 ? 31.076 -0.879 -19.343 1.00 44.91 85 TYR A C 1
ATOM 676 O O . TYR A 1 85 ? 31.077 -1.261 -20.536 1.00 44.91 85 TYR A O 1
#

Mean predicted aligned error: 13.01 Å

Foldseek 3Di:
DLDDDPDVVNVVLVVVLVVLVVVCVVPVVSVVVSVVSVVVSVVVVVVVVCVSVVPPPQWDWDWDWPPDDDPPDPTDTDTDIDGND

Secondary structure (DSSP, 8-state):
-------HHHHHHHHHHHHHHHHHTT-HHHHHHHHHHHHHHHHHHHHHHHHHHH---SEEEEEE--SS--TTS----EEEEEE--

Sequence (85 aa):
MPDIYLTERALYVIFGLVFVFITGFAFNVLIVVGQIMLLSFILALVIELSLLYSIRKPFRAERITEDKLSNGDFNMAILKITSAY

Radius of gyration: 22.62 Å; Cα contacts (8 Å, |Δi|>4): 52; chains: 1; bounding box: 45×21×64 Å

pLDDT: mean 76.08, std 17.86, range [44.91, 97.12]